Protein AF-A0A484ZX39-F1 (afdb_monomer)

Mean predicted aligned error: 6.62 Å

Radius of gyration: 16.91 Å; Cα contacts (8 Å, |Δi|>4): 83; chains: 1; bounding box: 38×38×32 Å

Sequence (119 aa):
MYGLRLFHCAGVYARVDLLADALDGEFLANGTTNVDFNQPMLTALSSIQNNENVMLSIGQKEVGLDVEGKTVVERKVPLPVKWIKGLSSVQIYLSQSEISHTFNKIQTQQLFRSMPKGK

pLDDT: mean 87.27, std 14.35, range [32.25, 98.25]

Nearest PDB structures (foldseek):
  6ams-assembly2_D  TM=6.179E-01  e=4.662E-01  Pseudomonas aeruginosa PAO1
  4tsz-assembly1_C  TM=6.120E-01  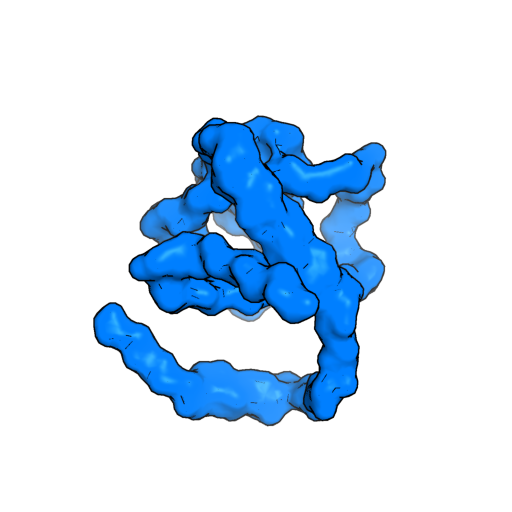e=5.967E-01  Pseudomonas aeruginosa
  4tsz-assembly3_F  TM=6.001E-01  e=5.610E-01  Pseudomonas aeruginosa
  8xl0-assembly1_F  TM=4.305E-01  e=6.227E+00  Homo sapiens

Foldseek 3Di:
DDDPPQDPDPDDDDDDDADPVNDDDDDPDDDDFAWDQDPVNVVVVVPDDPPWDWDWDDDNFWIWIDTPNDIDITGGDDDDPVVCVSVVVVVVVNVPDDDPDDDDPVRVVVVVVPDDDDD

Secondary structure (DSSP, 8-state):
-------SS-------PPPTTS--S-------------HHHHHHHHHPPTT--EEEEE-SSEEEEEETTEEEEEEPPPPPHHHHHHHHHHHHHHHT--------HHHHHHHHHHSPPP-

Organism: NCBI:txid82979

Solvent-accessible surface area (backbone atoms only — not comparable to full-atom values): 8125 Å² total; per-residue (Å²): 137,84,82,81,82,70,63,103,58,98,75,85,86,85,84,85,86,77,57,83,87,73,58,92,80,86,82,91,71,89,85,83,61,56,58,66,84,48,70,71,51,52,50,56,64,69,65,66,56,94,90,64,72,69,50,78,47,84,44,89,60,33,40,36,41,32,49,87,89,47,76,44,76,34,58,47,55,89,70,57,74,75,51,50,58,50,55,52,48,50,53,55,55,58,70,68,62,72,89,85,77,87,69,56,76,68,54,47,54,49,54,64,68,68,50,83,78,81,132

Structure (mmCIF, N/CA/C/O backbone):
data_AF-A0A484ZX39-F1
#
_entry.id   AF-A0A484ZX39-F1
#
loop_
_atom_site.group_PDB
_atom_site.id
_atom_site.type_symbol
_atom_site.label_atom_id
_atom_site.label_alt_id
_atom_site.label_comp_id
_atom_site.label_asym_id
_atom_site.label_entity_id
_atom_site.label_seq_id
_atom_site.pdbx_PDB_ins_code
_atom_site.Cartn_x
_atom_site.Cartn_y
_atom_site.Cartn_z
_atom_site.occupancy
_atom_site.B_iso_or_equiv
_atom_site.auth_seq_id
_atom_site.auth_comp_id
_atom_site.auth_asym_id
_atom_site.auth_atom_id
_atom_site.pdbx_PDB_model_num
ATOM 1 N N . MET A 1 1 ? 17.696 -21.808 -14.129 1.00 34.12 1 MET A N 1
ATOM 2 C CA . MET A 1 1 ? 17.699 -21.495 -12.684 1.00 34.12 1 MET A CA 1
ATOM 3 C C . MET A 1 1 ? 18.324 -20.110 -12.507 1.00 34.12 1 MET A C 1
ATOM 5 O O . MET A 1 1 ? 19.522 -20.006 -12.292 1.00 34.12 1 MET A O 1
ATOM 9 N N . TYR A 1 2 ? 17.557 -19.035 -12.712 1.00 32.25 2 TYR A N 1
ATOM 10 C CA . TYR A 1 2 ? 18.049 -17.668 -12.497 1.00 32.25 2 TYR A CA 1
ATOM 11 C C . TYR A 1 2 ? 17.556 -17.203 -11.130 1.00 32.25 2 TYR A C 1
ATOM 13 O O . TYR A 1 2 ? 16.432 -16.735 -10.989 1.00 32.25 2 TYR A O 1
ATOM 21 N N . GLY A 1 3 ? 18.384 -17.424 -10.108 1.00 39.94 3 GLY A N 1
ATOM 22 C CA . GLY A 1 3 ? 18.127 -16.949 -8.754 1.00 39.94 3 GLY A 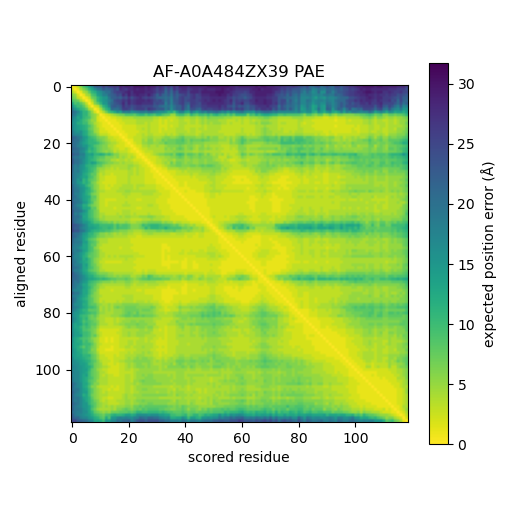CA 1
ATOM 23 C C . GLY A 1 3 ? 18.204 -15.428 -8.719 1.00 39.94 3 GLY A C 1
ATOM 24 O O . GLY A 1 3 ? 19.291 -14.852 -8.769 1.00 39.94 3 GLY A O 1
ATOM 25 N N . LEU A 1 4 ? 17.045 -14.778 -8.648 1.00 46.53 4 LEU A N 1
ATOM 26 C CA . LEU A 1 4 ? 16.950 -13.344 -8.437 1.00 46.53 4 LEU A CA 1
ATOM 27 C C . LEU A 1 4 ? 17.293 -13.063 -6.969 1.00 46.53 4 LEU A C 1
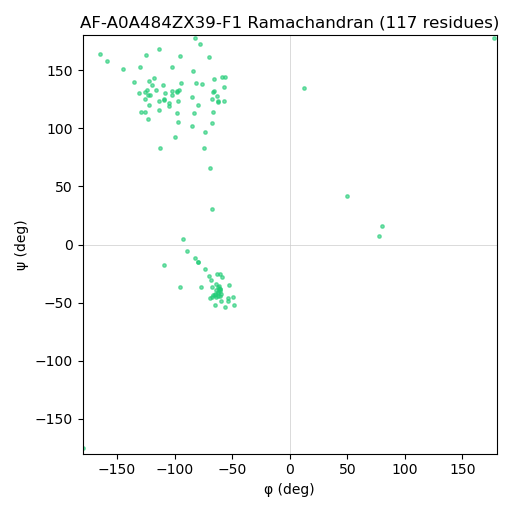ATOM 29 O O . LEU A 1 4 ? 16.466 -13.228 -6.075 1.00 46.53 4 LEU A O 1
ATOM 33 N N . ARG A 1 5 ? 18.545 -12.690 -6.700 1.00 38.91 5 ARG A N 1
ATOM 34 C CA . ARG A 1 5 ? 18.986 -12.292 -5.359 1.00 38.91 5 ARG A CA 1
ATOM 35 C C . ARG A 1 5 ? 18.431 -10.894 -5.063 1.00 38.91 5 ARG A C 1
ATOM 37 O O . ARG A 1 5 ? 19.097 -9.887 -5.296 1.00 38.91 5 ARG A O 1
ATOM 44 N N . LEU A 1 6 ? 17.182 -10.834 -4.607 1.00 47.44 6 LEU A N 1
ATOM 45 C CA . LEU A 1 6 ? 16.628 -9.652 -3.951 1.00 47.44 6 LEU A CA 1
ATOM 46 C C . LEU A 1 6 ? 17.450 -9.432 -2.674 1.00 47.44 6 LEU A C 1
ATOM 48 O O . LEU A 1 6 ? 17.649 -10.378 -1.926 1.00 47.44 6 LEU A O 1
ATOM 52 N N . PHE A 1 7 ? 18.031 -8.237 -2.552 1.00 48.31 7 PHE A N 1
ATOM 53 C CA . PHE A 1 7 ? 18.722 -7.614 -1.414 1.00 48.31 7 PHE A CA 1
ATOM 54 C C . PHE A 1 7 ? 19.099 -8.491 -0.199 1.00 48.31 7 PHE A C 1
ATOM 56 O O . PHE A 1 7 ? 18.294 -9.210 0.370 1.00 48.31 7 PHE A O 1
ATOM 63 N N . HIS A 1 8 ? 20.333 -8.334 0.292 1.00 43.59 8 HIS A N 1
ATOM 64 C CA . HIS A 1 8 ? 20.874 -8.976 1.506 1.00 43.59 8 HIS A CA 1
ATOM 65 C C . HIS A 1 8 ? 20.225 -8.487 2.829 1.00 43.59 8 HIS A C 1
ATOM 67 O O . HIS A 1 8 ? 20.865 -8.428 3.871 1.00 43.59 8 HIS A O 1
ATOM 73 N N . CYS A 1 9 ? 18.955 -8.102 2.790 1.00 53.75 9 CYS A N 1
ATOM 74 C CA . CYS A 1 9 ? 18.121 -7.794 3.936 1.00 53.75 9 CYS A CA 1
ATOM 75 C C . CYS A 1 9 ? 16.880 -8.678 3.800 1.00 53.75 9 CYS A C 1
ATOM 77 O O . CYS A 1 9 ? 16.245 -8.679 2.748 1.00 53.75 9 CYS A O 1
ATOM 79 N N . ALA A 1 10 ? 16.570 -9.460 4.832 1.00 61.38 10 ALA A N 1
ATOM 80 C CA . ALA A 1 10 ? 15.432 -10.372 4.892 1.00 61.38 10 ALA A CA 1
ATOM 81 C C . ALA A 1 10 ? 14.093 -9.605 4.952 1.00 61.38 10 ALA A C 1
ATOM 83 O O . ALA A 1 10 ? 13.401 -9.614 5.965 1.00 61.38 10 ALA A O 1
ATOM 84 N N . GLY A 1 11 ? 13.759 -8.884 3.883 1.00 72.00 11 GLY A N 1
ATOM 85 C CA . GLY A 1 11 ? 12.499 -8.168 3.745 1.00 72.00 11 GLY A CA 1
ATOM 86 C C . GLY A 1 11 ? 11.356 -9.126 3.421 1.00 72.00 11 GLY A C 1
ATOM 87 O O . GLY A 1 11 ? 11.505 -10.028 2.597 1.00 72.00 11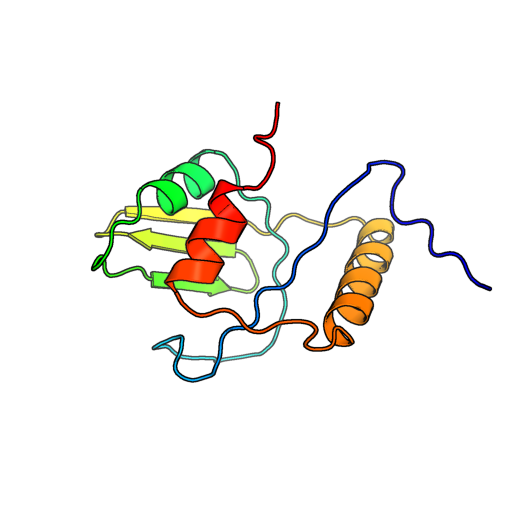 GLY A O 1
ATOM 88 N N . VAL A 1 12 ? 10.206 -8.913 4.058 1.00 84.81 12 VAL A N 1
ATOM 89 C CA . VAL A 1 12 ? 8.946 -9.573 3.701 1.00 84.81 12 VAL A CA 1
ATOM 90 C C . VAL A 1 12 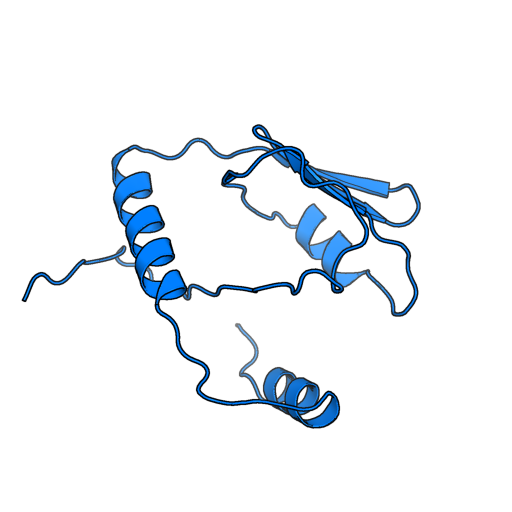? 8.170 -8.633 2.790 1.00 84.81 12 VAL A C 1
ATOM 92 O O . VAL A 1 12 ? 8.036 -7.448 3.087 1.00 84.81 12 VAL A O 1
ATOM 95 N N . TYR A 1 13 ? 7.656 -9.165 1.686 1.00 88.75 13 TYR A N 1
ATOM 96 C CA . TYR A 1 13 ? 6.785 -8.431 0.777 1.00 88.75 13 TYR A CA 1
ATOM 97 C C . TYR A 1 13 ? 5.372 -8.992 0.869 1.00 88.75 13 TYR A C 1
ATOM 99 O O . TYR A 1 13 ? 5.185 -10.207 0.889 1.00 88.75 13 TYR A O 1
ATOM 107 N N . ALA A 1 14 ? 4.389 -8.101 0.905 1.00 90.44 14 ALA A N 1
ATOM 108 C CA . ALA A 1 14 ? 2.977 -8.444 0.914 1.00 90.44 14 ALA A CA 1
ATOM 109 C C . ALA A 1 14 ? 2.244 -7.639 -0.160 1.00 90.44 14 ALA A C 1
ATOM 111 O O . ALA A 1 14 ? 2.655 -6.532 -0.513 1.00 90.44 14 ALA A O 1
ATOM 112 N N . ARG A 1 15 ? 1.147 -8.206 -0.661 1.00 92.81 15 ARG A N 1
ATOM 113 C CA . ARG A 1 15 ? 0.174 -7.528 -1.517 1.00 92.81 15 ARG A CA 1
ATOM 114 C C . ARG A 1 15 ? -1.175 -7.564 -0.816 1.00 92.81 15 ARG A C 1
ATOM 116 O O . ARG A 1 15 ? -1.548 -8.597 -0.266 1.00 92.81 15 ARG A O 1
ATOM 123 N N . VAL A 1 16 ? -1.883 -6.444 -0.853 1.00 90.88 16 VAL A N 1
ATOM 124 C CA . VAL A 1 16 ? -3.283 -6.356 -0.444 1.00 90.88 16 VAL A CA 1
ATOM 125 C C . VAL A 1 16 ? -4.080 -6.036 -1.697 1.00 90.88 16 VAL A C 1
ATOM 127 O O . VAL A 1 16 ? -3.868 -4.990 -2.305 1.00 90.88 16 VAL A O 1
ATOM 130 N N . ASP A 1 17 ? -4.953 -6.956 -2.092 1.00 90.25 17 ASP A N 1
ATOM 131 C CA . ASP A 1 17 ? -5.885 -6.762 -3.197 1.00 90.25 17 ASP A CA 1
ATOM 132 C C . ASP A 1 17 ? -7.238 -6.339 -2.612 1.00 90.25 17 ASP A C 1
ATOM 134 O O . ASP A 1 17 ? -7.798 -7.029 -1.757 1.00 90.25 17 ASP A O 1
ATOM 138 N N . LEU A 1 18 ? -7.743 -5.187 -3.048 1.00 88.75 18 LEU A N 1
ATOM 139 C CA . LEU A 1 18 ? -9.048 -4.665 -2.655 1.00 88.75 18 LEU A CA 1
ATOM 140 C C . LEU A 1 18 ? -10.029 -4.914 -3.801 1.00 88.75 18 LEU A C 1
ATOM 142 O O . LEU A 1 18 ? -9.730 -4.607 -4.956 1.00 88.75 18 LEU A O 1
ATOM 146 N N . LEU A 1 19 ? -11.177 -5.511 -3.487 1.00 86.81 19 LEU A N 1
ATOM 147 C CA . LEU A 1 19 ? -12.239 -5.733 -4.466 1.00 86.81 19 LEU A CA 1
ATOM 148 C C . LEU A 1 19 ? -12.890 -4.400 -4.858 1.00 86.81 19 LEU A C 1
ATOM 150 O O . LEU A 1 19 ? -12.751 -3.399 -4.158 1.00 86.81 19 LEU A O 1
ATOM 154 N N . ALA A 1 20 ? -13.597 -4.384 -5.989 1.00 83.56 20 ALA A N 1
ATOM 155 C CA . ALA A 1 20 ? -14.186 -3.160 -6.536 1.00 83.56 20 ALA A CA 1
ATOM 156 C C . ALA A 1 20 ? -15.180 -2.476 -5.578 1.00 83.56 20 ALA A C 1
ATOM 158 O O . ALA A 1 20 ? -15.343 -1.266 -5.631 1.00 83.56 20 ALA A O 1
ATOM 159 N N . ASP A 1 21 ? -15.823 -3.245 -4.703 1.00 87.94 21 ASP A N 1
ATOM 160 C CA . ASP A 1 21 ? -16.759 -2.789 -3.675 1.00 87.94 21 ASP A CA 1
ATOM 161 C C . ASP A 1 21 ? -16.085 -2.443 -2.336 1.00 87.94 21 ASP A C 1
ATOM 163 O O . ASP A 1 21 ? -16.743 -1.955 -1.420 1.00 87.94 21 ASP A O 1
ATOM 167 N N . ALA A 1 22 ? -14.777 -2.683 -2.202 1.00 86.62 22 ALA A N 1
ATOM 168 C CA . ALA A 1 22 ? -14.030 -2.390 -0.982 1.00 86.62 22 ALA A CA 1
ATOM 169 C C . ALA A 1 22 ? -13.646 -0.906 -0.851 1.00 86.62 22 ALA A C 1
ATOM 171 O O . ALA A 1 22 ? -13.249 -0.483 0.235 1.00 86.62 22 ALA A O 1
ATOM 172 N N . LEU A 1 23 ? -13.729 -0.130 -1.937 1.00 86.94 23 LEU A N 1
ATOM 173 C CA . LEU A 1 23 ? -13.402 1.293 -1.974 1.00 86.94 23 LEU A CA 1
ATOM 174 C C . LEU A 1 23 ? -14.531 2.074 -2.651 1.00 86.94 23 LEU A C 1
ATOM 176 O O . LEU A 1 23 ? -14.942 1.738 -3.757 1.00 86.94 23 LEU A O 1
ATOM 180 N N . ASP A 1 24 ? -14.975 3.149 -2.006 1.00 89.94 24 ASP A N 1
ATOM 181 C CA . ASP A 1 24 ? -15.843 4.161 -2.607 1.00 89.94 24 ASP A CA 1
ATOM 182 C C . ASP A 1 24 ? -14.967 5.327 -3.091 1.00 89.94 24 ASP A C 1
ATOM 184 O O . ASP A 1 24 ? -14.407 6.067 -2.278 1.00 89.94 24 ASP A O 1
ATOM 188 N N . GLY A 1 25 ? -14.752 5.440 -4.406 1.00 87.75 25 GLY A N 1
ATOM 189 C CA . GLY A 1 25 ? -13.869 6.463 -4.967 1.00 87.75 25 GLY A CA 1
ATOM 190 C C . GLY A 1 25 ? -13.678 6.412 -6.484 1.00 87.75 25 GLY A C 1
ATOM 191 O O . GLY A 1 25 ? -14.187 5.536 -7.184 1.00 87.75 25 GLY A O 1
ATOM 192 N N . GLU A 1 26 ? -12.910 7.376 -6.997 1.00 88.00 26 GLU A N 1
ATOM 193 C CA . GLU A 1 26 ? -12.612 7.528 -8.425 1.00 88.00 26 GLU A CA 1
ATOM 194 C C . GLU A 1 26 ? -11.205 7.024 -8.780 1.00 88.00 26 GLU A C 1
ATOM 196 O O . GLU A 1 26 ? -10.207 7.408 -8.169 1.00 88.00 26 GLU A O 1
ATOM 201 N N . PHE A 1 27 ? -11.110 6.219 -9.841 1.00 89.38 27 PHE A N 1
ATOM 202 C CA . PHE A 1 27 ? -9.849 5.671 -10.349 1.00 89.38 27 PHE A CA 1
ATOM 203 C C . PHE A 1 27 ? -9.528 6.274 -11.717 1.00 89.38 27 PHE A C 1
ATOM 205 O O . PHE A 1 27 ? -9.829 5.702 -12.763 1.00 89.38 27 PHE A O 1
ATOM 212 N N . LEU A 1 28 ? -8.922 7.462 -11.708 1.00 90.69 28 LEU A N 1
ATOM 213 C CA . LEU A 1 28 ? -8.660 8.234 -12.929 1.00 90.69 28 LEU A CA 1
ATOM 214 C C . LEU A 1 28 ? -7.606 7.589 -13.844 1.00 90.69 28 LEU A C 1
ATOM 216 O O . LEU A 1 28 ? -7.639 7.775 -15.060 1.00 90.69 28 LEU A O 1
ATOM 220 N N . ALA A 1 29 ? -6.639 6.869 -13.267 1.00 92.19 29 ALA A N 1
ATOM 221 C CA . ALA A 1 29 ? -5.548 6.233 -13.996 1.00 92.19 29 ALA A CA 1
ATOM 222 C C . ALA A 1 29 ? -4.921 5.081 -13.199 1.00 92.19 29 ALA A C 1
ATOM 224 O O . ALA A 1 29 ? -4.964 5.060 -11.971 1.00 92.19 29 ALA A O 1
ATOM 225 N N . ASN A 1 30 ? -4.259 4.167 -13.911 1.00 90.69 30 ASN A N 1
ATOM 226 C CA . ASN A 1 30 ? -3.474 3.087 -13.315 1.00 90.69 30 ASN A CA 1
ATOM 227 C C . ASN A 1 30 ? -1.998 3.486 -13.206 1.00 90.69 30 ASN A C 1
ATOM 229 O O . ASN A 1 30 ? -1.423 4.045 -14.143 1.00 90.69 30 ASN A O 1
ATOM 233 N N . GLY A 1 31 ? -1.358 3.152 -12.088 1.00 91.19 31 GLY A N 1
ATOM 234 C CA . GLY A 1 31 ? 0.055 3.440 -11.869 1.00 91.19 31 GLY A CA 1
ATOM 235 C C . GLY A 1 31 ? 0.556 2.947 -10.517 1.00 91.19 31 GLY A C 1
ATOM 236 O O . GLY A 1 31 ? -0.163 2.285 -9.776 1.00 91.19 31 GLY A O 1
ATOM 237 N N . THR A 1 32 ? 1.809 3.270 -10.202 1.00 91.12 32 THR A N 1
ATOM 238 C CA . THR A 1 32 ? 2.429 2.941 -8.915 1.00 91.12 32 THR A CA 1
ATOM 239 C C . THR A 1 32 ? 3.204 4.134 -8.363 1.00 91.12 32 THR A C 1
ATOM 241 O O . THR A 1 32 ? 3.918 4.836 -9.090 1.00 91.12 32 THR A O 1
ATOM 244 N N . THR A 1 33 ? 3.094 4.340 -7.051 1.00 93.44 33 THR A N 1
ATOM 245 C CA . THR A 1 33 ? 3.807 5.392 -6.321 1.00 93.44 33 THR A CA 1
ATOM 246 C C . THR A 1 33 ? 4.577 4.757 -5.179 1.00 93.44 33 THR A C 1
ATOM 248 O O . THR A 1 33 ? 3.995 4.205 -4.253 1.00 93.44 33 THR A O 1
ATOM 251 N N . ASN A 1 34 ? 5.905 4.812 -5.263 1.00 93.19 34 ASN A N 1
ATOM 252 C CA . ASN A 1 34 ? 6.774 4.309 -4.208 1.00 93.19 34 ASN A CA 1
ATOM 253 C C . ASN A 1 34 ? 6.939 5.373 -3.121 1.00 93.19 34 ASN A C 1
ATOM 255 O O . ASN A 1 34 ? 7.561 6.406 -3.373 1.00 93.19 34 ASN A O 1
ATOM 259 N N . VAL A 1 35 ? 6.420 5.099 -1.931 1.00 95.69 35 VAL A N 1
ATOM 260 C CA . VAL A 1 35 ? 6.531 5.939 -0.733 1.00 95.69 35 VAL A CA 1
ATOM 261 C C . VAL A 1 35 ? 7.129 5.126 0.412 1.00 95.69 35 VAL A C 1
ATOM 263 O O . VAL A 1 35 ? 7.155 3.898 0.350 1.00 95.69 35 VAL A O 1
ATOM 266 N N . ASP A 1 36 ? 7.617 5.816 1.434 1.00 93.56 36 ASP A N 1
ATOM 267 C CA . ASP A 1 36 ? 8.039 5.216 2.697 1.00 93.56 36 ASP A CA 1
ATOM 268 C C . ASP A 1 36 ? 7.081 5.700 3.786 1.00 93.56 36 ASP A C 1
ATOM 270 O O . ASP A 1 36 ? 6.880 6.904 3.916 1.00 93.56 36 ASP A O 1
ATOM 274 N N . PHE A 1 37 ? 6.436 4.784 4.508 1.00 94.81 37 PHE A N 1
ATOM 275 C CA . PHE A 1 37 ? 5.490 5.139 5.567 1.00 94.81 37 PHE A CA 1
ATOM 276 C C . PHE A 1 37 ? 6.257 5.385 6.858 1.00 94.81 37 PHE A C 1
ATOM 278 O O . PHE A 1 37 ? 6.666 4.451 7.550 1.00 94.81 37 PHE A O 1
ATOM 285 N N . ASN A 1 38 ? 6.440 6.659 7.186 1.00 94.06 38 ASN A N 1
ATOM 286 C CA . ASN A 1 38 ? 7.135 7.074 8.388 1.00 94.06 38 ASN A CA 1
ATOM 287 C C . ASN A 1 38 ? 6.212 7.038 9.619 1.00 94.06 38 ASN A C 1
ATOM 289 O O . ASN A 1 38 ? 5.019 6.731 9.549 1.00 94.06 38 ASN A O 1
ATOM 293 N N . GLN A 1 39 ? 6.779 7.357 10.783 1.00 95.56 39 GLN A N 1
ATOM 294 C CA . GLN A 1 39 ? 6.072 7.283 12.060 1.00 95.56 39 GLN A CA 1
ATOM 295 C C . GLN A 1 39 ? 4.737 8.064 12.079 1.00 95.56 39 GLN A C 1
ATOM 297 O O . GLN A 1 39 ? 3.753 7.492 12.550 1.00 95.56 39 GLN A O 1
ATOM 302 N N . PRO A 1 40 ? 4.647 9.316 11.582 1.00 95.00 40 PRO A N 1
ATOM 303 C CA . PRO A 1 40 ? 3.374 10.009 11.377 1.00 95.00 40 PRO A CA 1
ATOM 304 C C . PRO A 1 40 ? 2.302 9.195 10.641 1.00 95.00 40 PRO A C 1
ATOM 306 O O . PRO A 1 40 ? 1.199 9.047 11.169 1.00 95.00 40 PRO A O 1
ATOM 309 N N . MET A 1 41 ? 2.616 8.628 9.471 1.00 96.44 41 MET A N 1
ATOM 310 C CA . MET A 1 41 ? 1.660 7.826 8.695 1.00 96.44 41 MET A CA 1
ATOM 311 C C . MET A 1 41 ? 1.252 6.559 9.453 1.00 96.44 41 MET A C 1
ATOM 313 O O . MET A 1 41 ? 0.065 6.261 9.575 1.00 96.44 41 MET A O 1
ATOM 317 N N . LEU A 1 42 ? 2.217 5.849 10.047 1.00 94.81 42 LEU A N 1
ATOM 318 C CA . LEU A 1 42 ? 1.946 4.655 10.855 1.00 94.81 42 LEU A CA 1
ATOM 319 C C . LEU A 1 42 ? 1.051 4.963 12.060 1.00 94.81 42 LEU A C 1
ATOM 321 O O . LEU A 1 42 ? 0.174 4.172 12.404 1.00 94.81 42 LEU A O 1
ATOM 325 N N . THR A 1 43 ? 1.256 6.119 12.691 1.00 94.19 43 THR A N 1
ATOM 326 C CA . THR A 1 43 ? 0.454 6.571 13.833 1.00 94.19 43 THR A CA 1
ATOM 327 C C . THR A 1 43 ? -0.972 6.884 13.398 1.00 94.19 43 THR A C 1
ATOM 329 O O . THR A 1 43 ? -1.904 6.425 14.051 1.00 94.19 43 THR A O 1
ATOM 332 N N . ALA A 1 44 ? -1.143 7.592 12.277 1.00 94.19 44 ALA A N 1
ATOM 333 C CA . ALA A 1 44 ? -2.458 7.912 11.731 1.00 94.19 44 ALA A CA 1
ATOM 334 C C . ALA A 1 44 ? -3.237 6.650 11.331 1.00 94.19 44 ALA A C 1
ATOM 336 O O . ALA A 1 44 ? -4.396 6.507 11.703 1.00 94.19 44 ALA A O 1
ATOM 337 N N . LEU A 1 45 ? -2.587 5.689 10.665 1.00 93.62 45 LEU A N 1
ATOM 338 C CA . LEU A 1 45 ? -3.197 4.396 10.331 1.00 93.62 45 LEU A CA 1
ATOM 339 C C . LEU A 1 45 ? -3.594 3.601 11.581 1.00 93.62 45 LEU A C 1
ATOM 341 O O . LEU A 1 45 ? -4.659 2.992 11.621 1.00 93.62 45 LEU A O 1
ATOM 345 N N . SER A 1 46 ? -2.747 3.615 12.613 1.00 91.56 46 SER A N 1
ATOM 346 C CA . SER A 1 46 ? -2.995 2.883 13.862 1.00 91.56 46 SER A CA 1
ATOM 347 C C . SER A 1 46 ? -4.075 3.523 14.734 1.00 91.56 46 SER A C 1
ATOM 349 O O . SER A 1 46 ? -4.626 2.843 15.598 1.00 91.56 46 SER A O 1
ATOM 351 N N . SER A 1 47 ? -4.363 4.816 14.546 1.00 90.88 47 SER A N 1
ATOM 352 C CA . SER A 1 47 ? -5.424 5.511 15.279 1.00 90.88 47 SER A CA 1
ATOM 353 C C . SER A 1 47 ? -6.817 5.300 14.695 1.00 90.88 47 SER A C 1
ATOM 355 O O . SER A 1 47 ? -7.775 5.655 15.375 1.00 90.88 47 SER A O 1
ATOM 357 N N . ILE A 1 48 ? -6.928 4.726 13.488 1.00 92.88 48 ILE A N 1
ATOM 358 C CA . ILE A 1 48 ? -8.218 4.532 12.818 1.00 92.88 48 ILE A CA 1
ATOM 359 C C . ILE A 1 48 ? -9.112 3.605 13.650 1.00 92.88 48 ILE A C 1
ATOM 361 O O . I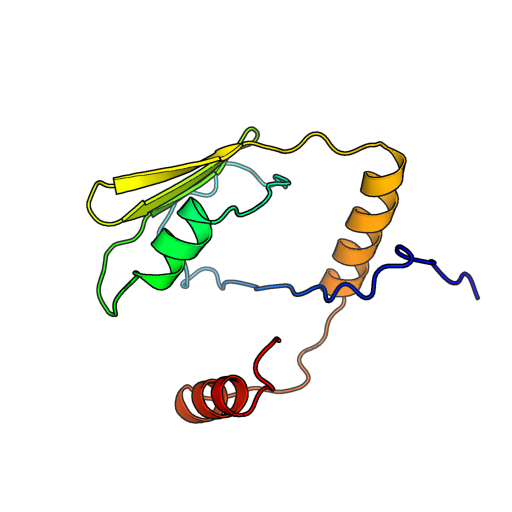LE A 1 48 ? -8.753 2.458 13.940 1.00 92.88 48 ILE A O 1
ATOM 365 N N . GLN A 1 49 ? -10.296 4.091 14.010 1.00 90.00 49 GLN A N 1
ATOM 366 C CA . GLN A 1 49 ? -11.311 3.341 14.745 1.00 90.00 49 GLN A CA 1
ATOM 367 C C . GLN A 1 49 ? -12.348 2.712 13.807 1.00 90.00 49 GLN A C 1
ATOM 369 O O . GLN A 1 49 ? -12.517 3.093 12.648 1.00 90.00 49 GLN A O 1
ATOM 374 N N . ASN A 1 50 ? -13.092 1.729 14.325 1.00 82.38 50 ASN A N 1
ATOM 375 C CA . ASN A 1 50 ? -14.244 1.194 13.601 1.00 82.38 50 ASN A CA 1
ATOM 376 C C . ASN A 1 50 ? -15.294 2.310 13.431 1.00 82.38 50 ASN A C 1
ATOM 378 O O . ASN A 1 50 ? -15.719 2.882 14.430 1.00 82.38 50 ASN A O 1
ATOM 382 N N . ASN A 1 51 ? -15.744 2.539 12.192 1.00 83.75 51 ASN A N 1
ATOM 383 C CA . ASN A 1 51 ? -16.699 3.576 11.754 1.00 83.75 51 ASN A CA 1
ATOM 384 C C . ASN A 1 51 ? -16.142 4.997 11.550 1.00 83.75 51 ASN A C 1
ATOM 386 O O . ASN A 1 51 ? -16.931 5.934 11.434 1.00 83.75 51 ASN A O 1
ATOM 390 N N . GLU A 1 52 ? -14.827 5.183 11.454 1.00 88.06 52 GLU A N 1
ATOM 391 C CA . GLU A 1 52 ? -14.275 6.459 10.985 1.00 88.06 52 GLU A CA 1
ATOM 392 C C . GLU A 1 52 ? -14.295 6.540 9.452 1.00 88.06 52 GLU A C 1
ATOM 394 O O . GLU A 1 52 ? -13.983 5.570 8.757 1.00 88.06 52 GLU A O 1
ATOM 399 N N . ASN A 1 53 ? -14.647 7.713 8.921 1.00 89.06 53 ASN A N 1
ATOM 400 C CA . ASN A 1 53 ? -14.494 7.997 7.497 1.00 89.06 53 ASN A CA 1
ATOM 401 C C . ASN A 1 53 ? -13.037 8.368 7.223 1.00 89.06 53 ASN A C 1
ATOM 403 O O . ASN A 1 53 ? -12.524 9.346 7.769 1.00 89.06 53 ASN A O 1
ATOM 407 N N . VAL A 1 54 ? -12.393 7.588 6.359 1.00 93.38 54 VAL A N 1
ATOM 408 C CA . VAL A 1 54 ? -10.983 7.741 6.002 1.00 93.38 54 VAL A CA 1
ATOM 409 C C . VAL A 1 54 ? -10.874 7.915 4.496 1.00 93.38 54 VAL A C 1
ATOM 411 O O . VAL A 1 54 ? -11.401 7.101 3.740 1.00 93.38 54 VAL A O 1
ATOM 414 N N . MET A 1 55 ? -10.167 8.954 4.058 1.00 94.12 55 MET A N 1
ATOM 415 C CA . MET A 1 55 ? -9.869 9.172 2.645 1.00 94.12 55 MET A CA 1
ATOM 416 C C . MET A 1 55 ? -8.409 8.816 2.368 1.00 94.12 55 MET A C 1
ATOM 418 O O . MET A 1 55 ? -7.498 9.402 2.952 1.00 94.12 55 MET A O 1
ATOM 422 N N . LEU A 1 56 ? -8.184 7.877 1.449 1.00 94.12 56 LEU A N 1
ATOM 423 C CA . LEU A 1 56 ? -6.858 7.539 0.936 1.00 94.12 56 LEU A CA 1
ATOM 424 C C . LEU A 1 56 ? -6.709 8.119 -0.472 1.00 94.12 56 LEU A C 1
ATOM 426 O O . LEU A 1 56 ? -7.438 7.739 -1.384 1.00 94.12 56 LEU A O 1
ATOM 430 N N . SER A 1 57 ? -5.741 9.009 -0.667 1.00 95.25 57 SER A N 1
ATOM 431 C CA . SER A 1 57 ? -5.414 9.576 -1.974 1.00 95.25 57 SER A CA 1
ATOM 432 C C . SER A 1 57 ? -4.080 9.031 -2.477 1.00 95.25 57 SER A C 1
ATOM 434 O O . SER A 1 57 ? -3.078 9.017 -1.763 1.00 95.25 57 SER A O 1
ATOM 436 N N . ILE A 1 58 ? -4.051 8.561 -3.725 1.00 95.38 58 ILE A N 1
ATOM 437 C CA . ILE A 1 58 ? -2.843 8.020 -4.359 1.00 95.38 58 ILE A CA 1
ATOM 438 C C . ILE A 1 58 ? -2.577 8.810 -5.635 1.00 95.38 58 ILE A C 1
ATOM 440 O O . ILE A 1 58 ? -3.283 8.681 -6.632 1.00 95.38 58 ILE A O 1
ATOM 444 N N . GLY A 1 59 ? -1.538 9.639 -5.600 1.00 96.19 59 GLY A N 1
ATOM 445 C CA . GLY A 1 59 ? -1.102 10.452 -6.726 1.00 96.19 59 GLY A CA 1
ATOM 446 C C . GLY A 1 59 ? 0.267 10.029 -7.246 1.00 96.19 59 GLY A C 1
ATOM 447 O O . GLY A 1 59 ? 1.020 9.307 -6.598 1.00 96.19 59 GLY A O 1
ATOM 448 N N . GLN A 1 60 ? 0.655 10.545 -8.413 1.00 95.38 60 GLN A N 1
ATOM 4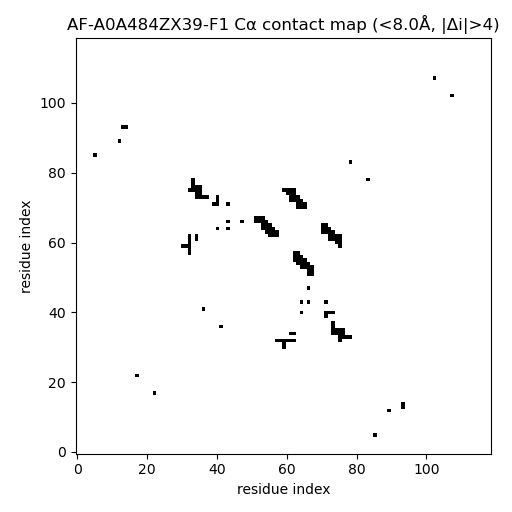49 C CA . GLN A 1 60 ? 1.965 10.256 -9.017 1.00 95.38 60 GLN A CA 1
ATOM 450 C C . GLN A 1 60 ? 3.156 10.704 -8.143 1.00 95.38 60 GLN A C 1
ATOM 452 O O . GLN A 1 60 ? 4.266 10.184 -8.292 1.00 95.38 60 GLN A O 1
ATOM 457 N N . LYS A 1 61 ? 2.948 11.702 -7.276 1.00 96.62 61 LYS A N 1
ATOM 458 C CA . LYS A 1 61 ? 3.994 12.341 -6.465 1.00 96.62 61 LYS A CA 1
ATOM 459 C C . LYS A 1 61 ? 3.913 12.006 -4.979 1.00 96.62 61 LYS A C 1
ATOM 461 O O . LYS A 1 61 ? 4.906 12.220 -4.292 1.00 96.62 61 LYS A O 1
ATOM 466 N N . GLU A 1 62 ? 2.784 11.505 -4.492 1.00 97.38 62 GLU A N 1
ATOM 467 C CA . GLU A 1 62 ? 2.536 11.325 -3.061 1.00 97.38 62 GLU A CA 1
ATOM 468 C C . GLU A 1 62 ? 1.342 10.408 -2.791 1.00 97.38 62 GLU A C 1
ATOM 470 O O . GLU A 1 62 ? 0.534 10.141 -3.683 1.00 97.38 62 GLU A O 1
ATOM 475 N N . VAL A 1 63 ? 1.262 9.939 -1.550 1.00 97.94 63 VAL A N 1
ATOM 476 C CA . VAL A 1 63 ? 0.127 9.221 -0.970 1.00 97.94 63 VAL A CA 1
ATOM 477 C C . VAL A 1 63 ? -0.343 10.008 0.248 1.00 97.94 63 VAL A C 1
ATOM 479 O O . VAL A 1 63 ? 0.474 10.356 1.099 1.00 97.94 63 VAL A O 1
ATOM 482 N N . GLY A 1 64 ? -1.6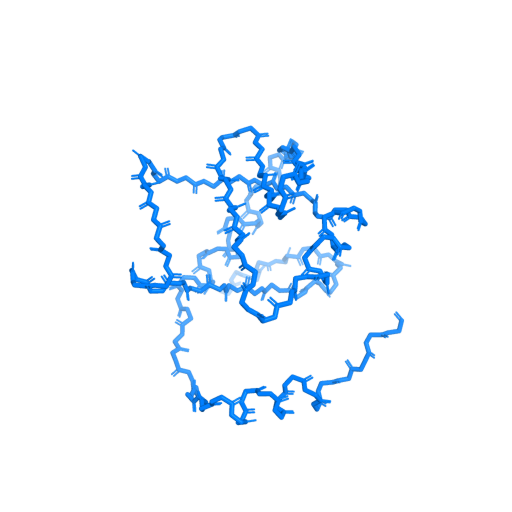36 10.304 0.328 1.00 97.50 64 GLY A N 1
ATOM 483 C CA . GLY A 1 64 ? -2.245 11.042 1.429 1.00 97.50 64 GLY A CA 1
ATOM 484 C C . GLY A 1 64 ? -3.275 10.201 2.172 1.00 97.50 64 GLY A C 1
ATOM 485 O O . GLY A 1 64 ? -4.016 9.438 1.560 1.00 97.50 64 GLY A O 1
ATOM 486 N N . LEU A 1 65 ? -3.332 10.370 3.487 1.00 97.25 65 LEU A N 1
ATOM 487 C CA . LEU A 1 65 ? -4.349 9.806 4.363 1.00 97.25 65 LEU A CA 1
ATOM 488 C C . LEU A 1 65 ? -5.030 10.959 5.099 1.00 97.25 65 LEU A C 1
ATOM 490 O O . LEU A 1 65 ? -4.354 11.694 5.817 1.00 97.25 65 LEU A O 1
ATOM 494 N N . ASP A 1 66 ? -6.338 11.115 4.927 1.00 95.94 66 ASP A N 1
ATOM 495 C CA . ASP A 1 66 ? -7.147 12.051 5.706 1.00 95.94 66 ASP A CA 1
ATOM 496 C C . ASP A 1 66 ? -8.068 11.293 6.662 1.00 95.94 66 ASP A C 1
ATOM 498 O O . ASP A 1 66 ? -8.828 10.416 6.242 1.00 95.94 66 ASP A O 1
ATOM 502 N N . VAL A 1 67 ? -7.971 11.629 7.948 1.00 92.00 67 VAL A N 1
ATOM 503 C CA . VAL A 1 67 ? -8.811 11.088 9.020 1.00 92.00 67 VAL A CA 1
ATOM 504 C C . VAL A 1 67 ? -9.363 12.265 9.815 1.00 92.00 67 VAL A C 1
ATOM 506 O O . VAL A 1 67 ? -8.602 13.001 10.445 1.00 92.00 67 VAL A O 1
ATOM 509 N N . GLU A 1 68 ? -10.681 12.470 9.767 1.00 86.94 68 GLU A N 1
ATOM 510 C CA . GLU A 1 68 ? -11.382 13.561 10.466 1.00 86.94 68 GLU A CA 1
ATOM 511 C C . GLU A 1 68 ? -10.762 14.962 10.245 1.00 86.94 68 GLU A C 1
ATOM 513 O O . GLU A 1 68 ? -10.619 15.760 11.175 1.00 86.94 68 GLU A O 1
ATOM 518 N N . GLY A 1 69 ? -10.355 15.273 9.007 1.00 85.19 69 GLY A N 1
ATOM 519 C CA . GLY A 1 69 ? -9.751 16.563 8.655 1.00 85.19 69 GLY A CA 1
ATOM 520 C C . GLY A 1 69 ? -8.287 16.716 9.075 1.00 85.19 69 GLY A C 1
ATOM 521 O O . GLY A 1 69 ? -7.719 17.805 8.956 1.00 85.19 69 GLY A O 1
ATOM 522 N N . LYS A 1 70 ? -7.657 15.646 9.575 1.00 90.94 70 LYS A N 1
ATOM 523 C CA . LYS A 1 70 ? -6.206 15.562 9.747 1.00 90.94 70 LYS A CA 1
ATOM 524 C C . LYS A 1 70 ? -5.614 14.804 8.572 1.00 90.94 70 LYS A C 1
ATOM 526 O O . LYS A 1 70 ? -5.781 13.591 8.460 1.00 90.94 70 LYS A O 1
ATOM 531 N N . THR A 1 71 ? -4.844 15.515 7.759 1.00 95.81 71 THR A N 1
ATOM 532 C CA . THR A 1 71 ? -4.149 14.927 6.617 1.00 95.81 71 THR A CA 1
ATOM 533 C C . THR A 1 71 ? -2.692 14.607 6.956 1.00 95.81 71 THR A C 1
ATOM 535 O O . THR A 1 71 ? -1.949 15.464 7.440 1.00 95.81 71 THR A O 1
ATOM 538 N N . VAL A 1 72 ? -2.256 13.389 6.640 1.00 97.56 72 VAL A N 1
ATOM 539 C CA . VAL A 1 72 ? -0.849 12.969 6.632 1.00 97.56 72 VAL A CA 1
ATOM 540 C C . VAL A 1 72 ? -0.456 12.601 5.206 1.00 97.56 72 VAL A C 1
ATOM 542 O O . VAL A 1 72 ? -1.185 11.884 4.528 1.00 97.56 72 VAL A O 1
ATOM 545 N N . VAL A 1 73 ? 0.690 13.096 4.737 1.00 97.94 73 VAL A N 1
ATOM 546 C CA . VAL A 1 73 ? 1.146 12.910 3.352 1.00 97.94 73 VAL A CA 1
ATOM 547 C C . VAL A 1 73 ? 2.541 12.309 3.329 1.00 97.94 73 VAL A C 1
ATOM 549 O O . VAL A 1 73 ? 3.457 12.835 3.959 1.00 97.94 73 VAL A O 1
ATOM 552 N N . GLU A 1 74 ? 2.706 11.260 2.528 1.00 98.25 74 GLU A N 1
ATOM 553 C CA . GLU A 1 74 ? 3.994 10.659 2.204 1.00 98.25 74 GLU A CA 1
ATOM 554 C C . GLU A 1 74 ? 4.377 10.952 0.764 1.00 98.25 74 GLU A C 1
ATOM 556 O O . GLU A 1 74 ? 3.649 10.647 -0.182 1.00 98.25 74 GLU A O 1
ATOM 561 N N . ARG A 1 75 ? 5.557 11.539 0.579 1.00 97.81 75 ARG A N 1
ATOM 562 C CA . ARG A 1 75 ? 6.051 11.898 -0.751 1.00 97.81 75 ARG A CA 1
ATOM 563 C C . ARG A 1 75 ? 6.724 10.714 -1.422 1.00 97.81 75 ARG A C 1
ATOM 565 O O . ARG A 1 75 ? 7.362 9.878 -0.786 1.00 97.81 75 ARG A O 1
ATOM 572 N N . LYS A 1 76 ? 6.638 10.689 -2.750 1.00 96.31 76 LYS A N 1
ATOM 573 C CA . LYS A 1 76 ? 7.315 9.701 -3.582 1.00 96.31 76 LYS A CA 1
ATOM 574 C C . LYS A 1 76 ? 8.817 9.730 -3.326 1.00 96.31 76 LYS A C 1
ATOM 576 O O . LYS A 1 76 ? 9.479 10.747 -3.537 1.00 96.31 76 LYS A O 1
ATOM 581 N N . VAL A 1 77 ? 9.353 8.575 -2.957 1.00 94.69 77 VAL A N 1
ATOM 582 C CA . VAL A 1 77 ? 10.784 8.372 -2.761 1.00 94.69 77 VAL A CA 1
ATOM 583 C C . VAL A 1 77 ? 11.433 8.055 -4.112 1.00 94.69 77 VAL A C 1
ATOM 585 O O . VAL A 1 77 ? 10.980 7.138 -4.811 1.00 94.69 77 VAL A O 1
ATOM 588 N N . PRO A 1 78 ? 12.490 8.786 -4.515 1.00 90.88 78 PRO A N 1
ATOM 589 C CA . PRO A 1 78 ? 13.229 8.472 -5.727 1.00 90.88 78 PRO A CA 1
ATOM 590 C C . PRO A 1 78 ? 13.968 7.141 -5.559 1.00 90.88 78 PRO A C 1
ATOM 592 O O . PRO A 1 78 ? 14.763 6.962 -4.639 1.00 90.88 78 PRO A O 1
ATOM 595 N N . LEU A 1 79 ? 13.724 6.207 -6.477 1.00 88.69 79 LEU A N 1
ATOM 596 C CA . LEU A 1 79 ? 14.372 4.900 -6.470 1.00 88.69 79 LEU A CA 1
ATOM 597 C C . LEU A 1 79 ? 15.569 4.872 -7.429 1.00 88.69 79 LEU A C 1
ATOM 599 O O . LEU A 1 79 ? 15.418 5.222 -8.604 1.00 88.69 79 LEU A O 1
ATOM 603 N N . PRO A 1 80 ? 16.741 4.375 -6.995 1.00 89.19 80 PRO A N 1
ATOM 604 C CA . PRO A 1 80 ? 17.832 4.061 -7.907 1.00 89.19 80 PRO A CA 1
ATOM 605 C C . PRO A 1 80 ? 17.398 3.020 -8.947 1.00 89.19 80 PRO A C 1
ATOM 607 O O . PRO A 1 80 ? 16.705 2.058 -8.621 1.00 89.19 80 PRO A O 1
ATOM 610 N N . VAL A 1 81 ? 17.893 3.125 -10.185 1.00 86.94 81 VAL A N 1
ATOM 611 C CA . VAL A 1 81 ? 17.540 2.201 -11.290 1.00 86.94 81 VAL A CA 1
ATOM 612 C C . VAL A 1 81 ? 17.744 0.723 -10.923 1.00 86.94 81 VAL A C 1
ATOM 614 O O . VAL A 1 81 ? 16.966 -0.141 -11.325 1.00 86.94 81 VAL A O 1
ATOM 617 N N . LYS A 1 82 ? 18.769 0.418 -10.117 1.00 83.56 82 LYS A N 1
ATOM 618 C CA . LYS A 1 82 ? 19.030 -0.944 -9.622 1.00 83.56 82 LYS A CA 1
ATOM 619 C C . LYS A 1 82 ? 17.885 -1.484 -8.751 1.00 83.56 82 LYS A C 1
ATOM 621 O O . LYS A 1 82 ? 17.584 -2.669 -8.826 1.00 83.56 82 LYS A O 1
ATOM 626 N N . TRP A 1 83 ? 17.252 -0.629 -7.950 1.00 86.62 83 TRP A N 1
ATOM 627 C CA . TRP A 1 83 ? 16.161 -1.002 -7.046 1.00 86.62 83 TRP A CA 1
ATOM 628 C C . TRP A 1 83 ? 14.853 -1.187 -7.802 1.00 86.62 83 TRP A C 1
ATOM 630 O O . TRP A 1 83 ? 14.118 -2.121 -7.501 1.00 86.62 83 TRP A O 1
ATOM 640 N N . ILE A 1 84 ? 14.613 -0.370 -8.834 1.00 87.88 84 ILE A N 1
ATOM 641 C CA . ILE A 1 84 ? 13.430 -0.488 -9.697 1.00 87.88 84 ILE A CA 1
ATOM 642 C C . ILE A 1 84 ? 13.315 -1.914 -10.249 1.00 87.88 84 ILE A C 1
ATOM 644 O O . ILE A 1 84 ? 12.274 -2.540 -10.099 1.00 87.88 84 ILE A O 1
ATOM 648 N N . LYS A 1 85 ? 14.401 -2.480 -10.794 1.00 85.88 85 LYS A N 1
ATOM 649 C CA . LYS A 1 85 ? 14.391 -3.856 -11.330 1.00 85.88 85 LYS A CA 1
ATOM 650 C C . LYS A 1 85 ? 14.027 -4.907 -10.274 1.00 85.88 85 LYS A C 1
ATOM 652 O O . LYS A 1 85 ? 13.256 -5.822 -10.558 1.00 85.88 85 LYS A O 1
ATOM 657 N N . GLY A 1 86 ? 14.578 -4.776 -9.065 1.00 85.69 86 GLY A N 1
ATOM 658 C CA . GLY A 1 86 ? 14.280 -5.682 -7.955 1.00 85.69 86 GLY A CA 1
ATOM 659 C C . GLY A 1 86 ? 12.819 -5.585 -7.518 1.00 85.69 86 GLY A C 1
ATOM 660 O O . GLY A 1 86 ? 12.113 -6.589 -7.505 1.00 85.69 86 GLY A O 1
ATOM 661 N N . LEU A 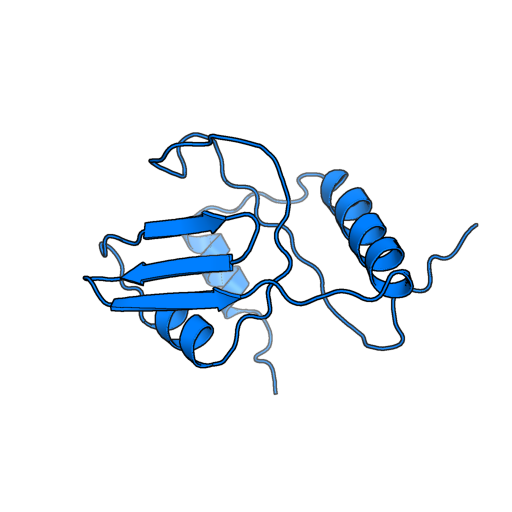1 87 ? 12.340 -4.370 -7.247 1.00 87.69 87 LEU A N 1
ATOM 662 C CA . LEU A 1 87 ? 10.969 -4.129 -6.792 1.00 87.69 87 LEU A CA 1
ATOM 663 C C . LEU A 1 87 ? 9.928 -4.515 -7.849 1.00 87.69 87 LEU A C 1
ATOM 665 O O . LEU A 1 87 ? 8.928 -5.139 -7.511 1.00 87.69 87 LEU A O 1
ATOM 669 N N . SER A 1 88 ? 10.176 -4.246 -9.134 1.00 88.75 88 SER A N 1
ATOM 670 C CA . SER A 1 88 ? 9.291 -4.705 -10.212 1.00 88.75 88 SER A CA 1
ATOM 671 C C . SER A 1 88 ? 9.197 -6.230 -10.276 1.00 88.75 88 SER A C 1
ATOM 673 O O . SER A 1 88 ? 8.122 -6.763 -10.529 1.00 88.75 88 SER A O 1
ATOM 675 N N . SER A 1 89 ? 10.289 -6.947 -10.001 1.00 90.06 89 SER A N 1
ATOM 676 C CA . SER A 1 89 ? 10.268 -8.415 -9.988 1.00 90.06 89 SER A CA 1
ATOM 677 C C . SER A 1 89 ? 9.426 -8.969 -8.836 1.00 90.06 89 SER A C 1
ATOM 679 O O . SER A 1 89 ? 8.709 -9.948 -9.021 1.00 90.06 89 SER A O 1
ATOM 681 N N . VAL A 1 90 ? 9.454 -8.313 -7.669 1.00 90.62 90 VAL A N 1
ATOM 682 C CA . VAL A 1 90 ? 8.563 -8.640 -6.544 1.00 90.62 90 VAL A CA 1
ATOM 683 C C . VAL A 1 90 ? 7.099 -8.461 -6.941 1.00 90.62 90 VAL A C 1
ATOM 685 O O . VAL A 1 90 ? 6.291 -9.340 -6.665 1.00 90.62 90 VAL A O 1
ATOM 688 N N . GLN A 1 91 ? 6.756 -7.363 -7.622 1.00 90.69 91 GLN A N 1
ATOM 689 C CA . GLN A 1 91 ? 5.380 -7.120 -8.073 1.00 90.69 91 GLN A CA 1
ATOM 690 C C . GLN A 1 91 ? 4.892 -8.198 -9.052 1.00 90.69 91 GLN A C 1
ATOM 692 O O . GLN A 1 91 ? 3.750 -8.630 -8.949 1.00 90.69 91 GLN A O 1
ATOM 697 N N . ILE A 1 92 ? 5.759 -8.684 -9.949 1.00 92.50 92 ILE A N 1
ATOM 698 C CA . ILE A 1 92 ? 5.436 -9.802 -10.855 1.00 92.50 92 ILE A CA 1
ATOM 699 C C . ILE A 1 92 ? 5.201 -11.098 -10.068 1.00 92.50 92 ILE A C 1
ATOM 701 O O . ILE A 1 92 ? 4.264 -11.830 -10.354 1.00 92.50 92 ILE A O 1
ATOM 705 N N . TYR A 1 93 ? 6.026 -11.388 -9.063 1.00 92.75 93 TYR A N 1
ATOM 706 C CA . TYR A 1 93 ? 5.839 -12.592 -8.251 1.00 92.75 93 TYR A CA 1
ATOM 707 C C . TYR A 1 93 ? 4.544 -12.530 -7.427 1.00 92.75 93 TYR A C 1
ATOM 709 O O . TYR A 1 93 ? 3.774 -13.488 -7.386 1.00 92.75 93 TYR A O 1
ATOM 717 N N . LEU A 1 94 ? 4.260 -11.378 -6.811 1.00 93.19 94 LEU A N 1
ATOM 718 C CA . LEU A 1 94 ? 3.011 -11.159 -6.083 1.00 93.19 94 LEU A CA 1
ATOM 719 C C . LEU A 1 94 ? 1.798 -11.213 -7.021 1.00 93.19 94 LEU A C 1
ATOM 721 O O . LEU A 1 94 ? 0.765 -11.738 -6.618 1.00 93.19 94 LEU A O 1
ATOM 725 N N . SER A 1 95 ? 1.920 -10.762 -8.277 1.00 92.94 95 SER A N 1
ATOM 726 C CA . SER A 1 95 ? 0.819 -10.831 -9.247 1.00 92.94 95 SER A CA 1
ATOM 727 C C . SER A 1 95 ? 0.381 -12.254 -9.590 1.00 92.94 95 SER A C 1
ATOM 729 O O . SER A 1 95 ? -0.782 -12.464 -9.926 1.00 92.94 95 SER A O 1
ATOM 731 N N . GLN A 1 96 ? 1.287 -13.218 -9.435 1.00 94.62 96 GLN A N 1
ATOM 732 C CA . GLN A 1 96 ? 1.067 -14.645 -9.667 1.00 94.62 96 GLN A CA 1
ATOM 733 C C . GLN A 1 96 ? 0.652 -15.408 -8.401 1.00 94.62 96 GLN A C 1
ATOM 735 O O . GLN A 1 96 ? 0.559 -16.631 -8.432 1.00 94.62 96 GLN A O 1
ATOM 740 N N . SER A 1 97 ? 0.436 -14.718 -7.276 1.00 92.75 97 SER A N 1
ATOM 741 C CA . SER A 1 97 ? 0.004 -15.372 -6.040 1.00 92.75 97 SER A CA 1
ATOM 742 C C . SER A 1 97 ? -1.396 -15.964 -6.192 1.00 92.75 97 SER A C 1
ATOM 744 O O . SER A 1 97 ? -2.323 -15.288 -6.640 1.00 92.75 97 SER A O 1
ATOM 746 N N . GLU A 1 98 ? -1.542 -17.219 -5.776 1.00 93.69 98 GLU A N 1
ATOM 747 C CA . GLU A 1 98 ? -2.798 -17.965 -5.812 1.00 93.69 98 GLU A CA 1
ATOM 748 C C . GLU A 1 98 ? -3.444 -18.017 -4.424 1.00 93.69 98 GLU A C 1
ATOM 750 O O . GLU A 1 98 ? -2.771 -17.961 -3.388 1.00 93.69 98 GLU A O 1
ATOM 755 N N . ILE A 1 99 ? -4.772 -18.136 -4.394 1.00 94.00 99 ILE A N 1
ATOM 756 C CA . ILE A 1 99 ? -5.513 -18.278 -3.142 1.00 94.00 99 ILE A CA 1
ATOM 757 C C . ILE A 1 99 ? -5.147 -19.624 -2.520 1.00 94.00 99 ILE A C 1
ATOM 759 O O . ILE A 1 99 ? -5.487 -20.680 -3.042 1.00 94.00 99 ILE A O 1
ATOM 763 N N . SER A 1 100 ? -4.478 -19.574 -1.372 1.00 94.25 100 SER A N 1
ATOM 764 C CA . SER A 1 100 ? -4.152 -20.771 -0.597 1.00 94.25 100 SER A CA 1
ATOM 765 C C . SER A 1 100 ? -5.176 -21.036 0.509 1.00 94.25 100 SER A C 1
ATOM 767 O O . SER A 1 100 ? -5.494 -22.187 0.788 1.00 94.25 100 SER A O 1
ATOM 769 N N . HIS A 1 101 ? -5.697 -19.979 1.135 1.00 95.19 101 HIS A N 1
ATOM 770 C CA . HIS A 1 101 ? -6.634 -20.068 2.253 1.00 95.19 101 HIS A CA 1
ATOM 771 C C . HIS A 1 101 ? -7.655 -18.931 2.189 1.00 95.19 101 HIS A C 1
ATOM 773 O O . HIS A 1 101 ? -7.349 -17.828 1.733 1.00 95.19 101 HIS A O 1
ATOM 779 N N . THR A 1 102 ? -8.854 -19.188 2.708 1.00 95.56 102 THR A N 1
ATOM 780 C CA . THR A 1 102 ? -9.896 -18.179 2.915 1.00 95.56 102 THR A CA 1
ATOM 781 C C . THR A 1 102 ? -10.303 -18.197 4.379 1.00 95.56 102 THR A C 1
ATOM 783 O O . THR A 1 102 ? -10.537 -19.260 4.951 1.00 95.56 102 THR A O 1
ATOM 786 N N . PHE A 1 103 ? -10.389 -17.017 4.981 1.00 95.94 103 PHE A N 1
ATOM 787 C CA . PHE A 1 103 ? -10.698 -16.853 6.394 1.00 95.94 103 PHE A CA 1
ATOM 788 C C . PHE A 1 103 ? -11.936 -15.979 6.563 1.00 95.94 103 PHE A C 1
ATOM 790 O O . PHE A 1 103 ? -12.102 -14.976 5.868 1.00 95.94 103 PHE A O 1
ATOM 797 N N . ASN A 1 104 ? -12.793 -16.332 7.519 1.00 96.62 104 ASN A N 1
ATOM 798 C CA . ASN A 1 104 ? -13.817 -15.411 8.001 1.00 96.62 104 ASN A CA 1
ATOM 799 C C . ASN A 1 104 ? -13.212 -14.376 8.970 1.00 96.62 104 ASN A C 1
ATOM 801 O O . ASN A 1 104 ? -12.070 -14.503 9.413 1.00 96.62 104 ASN A O 1
ATOM 805 N N . LYS A 1 105 ? -14.007 -13.376 9.368 1.00 93.31 105 LYS A N 1
ATOM 806 C CA . LYS A 1 105 ? -13.578 -12.298 10.279 1.00 93.31 105 LYS A CA 1
ATOM 807 C C . LYS A 1 105 ? -12.885 -12.803 11.553 1.00 93.31 105 LYS A C 1
ATOM 809 O O . LYS A 1 105 ? -11.852 -12.260 11.938 1.00 93.31 105 LYS A O 1
ATOM 814 N N . ILE A 1 106 ? -13.441 -13.826 12.206 1.00 96.94 106 ILE A N 1
ATOM 815 C CA . ILE A 1 106 ? -12.918 -14.351 13.476 1.00 96.94 106 ILE A CA 1
ATOM 816 C C . ILE A 1 106 ? -11.576 -15.054 13.245 1.00 96.94 106 ILE A C 1
ATOM 818 O O . ILE A 1 106 ? -10.613 -14.790 13.965 1.00 96.94 106 ILE A O 1
ATOM 822 N N . GLN A 1 107 ? -11.492 -15.900 12.216 1.00 97.38 107 GLN A N 1
ATOM 823 C CA . GLN A 1 107 ? -10.266 -16.620 11.861 1.00 97.38 107 GLN A CA 1
ATOM 824 C C . GLN A 1 107 ? -9.142 -15.658 11.465 1.00 97.38 107 GLN A C 1
ATOM 826 O O . GLN A 1 107 ? -8.014 -15.816 11.926 1.00 97.38 107 GLN A O 1
ATOM 831 N N . THR A 1 108 ? -9.453 -14.618 10.688 1.00 94.81 108 THR A N 1
ATOM 832 C CA . THR A 1 108 ? -8.492 -13.574 10.315 1.00 94.81 108 THR A CA 1
ATOM 833 C C . THR A 1 108 ? -7.936 -12.876 11.555 1.00 94.81 108 THR A C 1
ATOM 835 O O . THR A 1 108 ? -6.723 -12.773 11.719 1.00 94.81 108 THR A O 1
ATOM 838 N N . GLN A 1 109 ? -8.799 -12.454 12.486 1.00 94.31 109 GLN A N 1
ATOM 839 C CA . GLN A 1 109 ? -8.355 -11.825 13.736 1.00 94.31 109 GLN A CA 1
ATOM 840 C C . GLN A 1 109 ? -7.476 -12.754 14.585 1.00 94.31 109 GLN A C 1
ATOM 842 O O . GLN A 1 109 ? -6.490 -12.302 15.168 1.00 94.31 109 GLN A O 1
ATOM 847 N N . GLN A 1 110 ? -7.814 -14.044 14.663 1.00 95.69 110 GLN A N 1
ATOM 848 C CA . GLN A 1 110 ? -7.010 -15.040 15.374 1.00 95.69 110 GLN A CA 1
ATOM 849 C C . GLN A 1 110 ? -5.641 -15.242 14.720 1.00 95.69 110 GLN A C 1
ATOM 851 O O . GLN A 1 110 ? -4.637 -15.245 15.431 1.00 95.69 110 GLN A O 1
ATOM 856 N N . LEU A 1 111 ? -5.590 -15.333 13.388 1.00 94.00 111 LEU A N 1
ATOM 857 C CA . LEU A 1 111 ? -4.345 -15.442 12.631 1.00 94.00 111 LEU A CA 1
ATOM 858 C C . LEU A 1 111 ? -3.411 -14.270 12.956 1.00 94.00 111 LEU A C 1
ATOM 860 O O . LEU A 1 111 ? -2.294 -14.498 13.418 1.00 94.00 111 LEU A O 1
ATOM 864 N N . PHE A 1 112 ? -3.884 -13.026 12.822 1.00 90.38 112 PHE A N 1
ATOM 865 C CA . PHE A 1 112 ? -3.073 -11.841 13.125 1.00 90.38 112 PHE A CA 1
ATOM 866 C C . PHE A 1 112 ? -2.612 -11.782 14.588 1.00 90.38 112 PHE A C 1
ATOM 868 O O . PHE A 1 112 ? -1.470 -11.414 14.851 1.00 90.38 112 PHE A O 1
ATOM 875 N N . ARG A 1 113 ? -3.454 -12.191 15.547 1.00 90.94 113 ARG A N 1
ATOM 876 C CA . ARG A 1 113 ? -3.083 -12.245 16.976 1.00 90.94 113 ARG A CA 1
ATOM 877 C C . ARG A 1 113 ? -2.075 -13.345 17.305 1.00 90.94 113 ARG A C 1
ATOM 879 O O . ARG A 1 113 ? -1.358 -13.214 18.292 1.00 90.94 113 ARG A O 1
ATOM 886 N N . SER A 1 114 ? -2.049 -14.419 16.519 1.00 93.50 114 SER A N 1
ATOM 887 C CA . SER A 1 114 ? -1.118 -15.539 16.700 1.00 93.50 114 SER A CA 1
ATOM 888 C C . SER A 1 114 ? 0.282 -15.262 16.149 1.00 93.50 114 SER A C 1
ATOM 890 O O . SER A 1 114 ? 1.219 -15.984 16.488 1.00 93.50 114 SER A O 1
ATOM 892 N N . MET A 1 115 ? 0.444 -14.223 15.319 1.00 89.69 115 MET A N 1
ATOM 893 C CA . MET A 1 115 ? 1.746 -13.886 14.756 1.00 89.69 115 MET A CA 1
ATOM 894 C C . MET A 1 115 ? 2.731 -13.426 15.843 1.00 89.69 115 MET A C 1
ATOM 896 O O . MET A 1 115 ? 2.340 -12.711 16.772 1.00 89.69 115 MET A O 1
ATOM 900 N N . PRO A 1 116 ? 4.022 -13.800 15.736 1.00 88.12 116 PRO A N 1
ATOM 901 C CA . PRO A 1 116 ? 5.045 -13.323 16.655 1.00 88.12 116 PRO A CA 1
ATOM 902 C C . PRO A 1 116 ? 5.098 -11.795 16.652 1.00 88.12 116 PRO A C 1
ATOM 904 O O . PRO A 1 116 ? 5.097 -11.168 15.592 1.00 88.12 116 PRO A O 1
ATOM 907 N N . LYS A 1 117 ? 5.191 -11.187 17.837 1.00 81.12 117 LYS A N 1
ATOM 908 C CA . LYS A 1 117 ? 5.468 -9.752 17.928 1.00 81.12 117 LYS A CA 1
ATOM 909 C C . LYS A 1 117 ? 6.885 -9.497 17.409 1.00 81.12 117 LYS A C 1
ATOM 911 O O . LYS A 1 117 ? 7.817 -10.197 17.810 1.00 81.12 117 LYS A O 1
ATOM 916 N N . GLY A 1 118 ? 7.030 -8.514 16.520 1.00 69.88 118 GLY A N 1
ATOM 917 C CA . GLY A 1 118 ? 8.343 -7.991 16.144 1.00 69.88 118 GLY A CA 1
ATOM 918 C C . GLY A 1 118 ? 9.090 -7.510 17.391 1.00 69.88 118 GLY A C 1
ATOM 919 O O . GLY A 1 118 ? 8.454 -7.050 18.342 1.00 69.88 118 GLY A O 1
ATOM 920 N N . LYS A 1 119 ? 10.414 -7.692 17.408 1.00 53.53 119 LYS A N 1
ATOM 921 C CA . LYS A 1 119 ? 11.277 -7.121 18.449 1.00 53.53 119 LYS A CA 1
ATOM 922 C C . LYS A 1 119 ? 11.399 -5.615 18.285 1.00 53.53 119 LYS A C 1
ATOM 924 O O . LYS A 1 119 ? 11.460 -5.177 17.116 1.00 53.53 119 LYS A O 1
#